Protein AF-A0A3M7LW09-F1 (afdb_monomer)

Structure (mmCIF, N/CA/C/O backbone):
data_AF-A0A3M7LW09-F1
#
_entry.id   AF-A0A3M7LW09-F1
#
loop_
_atom_site.group_PDB
_atom_site.id
_atom_site.type_symbol
_atom_site.label_atom_id
_atom_site.label_alt_id
_atom_site.label_comp_id
_atom_site.label_asym_id
_atom_site.label_entity_id
_atom_site.label_seq_id
_atom_site.pdbx_PDB_ins_code
_atom_site.Cartn_x
_atom_site.Cartn_y
_atom_site.Cartn_z
_atom_site.occupancy
_atom_site.B_iso_or_equiv
_atom_site.auth_seq_id
_atom_site.auth_comp_id
_atom_site.auth_asym_id
_atom_site.auth_atom_id
_atom_site.pdbx_PDB_model_num
ATOM 1 N N . MET A 1 1 ? 31.344 9.694 -57.650 1.00 56.44 1 MET A N 1
ATOM 2 C CA . MET A 1 1 ? 29.976 9.136 -57.597 1.00 56.44 1 MET A CA 1
ATOM 3 C C . MET A 1 1 ? 29.851 7.956 -56.625 1.00 56.44 1 MET A C 1
ATOM 5 O O . MET A 1 1 ? 28.895 7.946 -55.877 1.00 56.44 1 MET A O 1
ATOM 9 N N . ALA A 1 2 ? 30.806 7.018 -56.535 1.00 61.97 2 ALA A N 1
ATOM 10 C CA . ALA A 1 2 ? 30.672 5.835 -55.656 1.00 61.97 2 ALA A CA 1
ATOM 11 C C . ALA A 1 2 ? 30.763 6.094 -54.129 1.00 61.97 2 ALA A C 1
ATOM 13 O O . ALA A 1 2 ? 30.259 5.305 -53.337 1.00 61.97 2 ALA A O 1
ATOM 14 N N . VAL A 1 3 ? 31.405 7.185 -53.692 1.00 63.22 3 VAL A N 1
ATOM 15 C CA . VAL A 1 3 ? 31.573 7.498 -52.254 1.00 63.22 3 VAL A CA 1
ATOM 16 C C . VAL A 1 3 ? 30.243 7.907 -51.608 1.00 63.22 3 VAL A C 1
ATOM 18 O O . VAL A 1 3 ? 29.946 7.496 -50.495 1.00 63.22 3 VAL A O 1
ATOM 21 N N . THR A 1 4 ? 29.391 8.625 -52.343 1.00 75.69 4 THR A N 1
ATOM 22 C CA . THR A 1 4 ? 28.104 9.131 -51.839 1.00 75.69 4 THR A CA 1
ATOM 23 C C . THR A 1 4 ? 27.030 8.054 -51.701 1.00 75.69 4 THR A C 1
ATOM 25 O O . THR A 1 4 ? 26.067 8.244 -50.968 1.00 75.69 4 THR A O 1
ATOM 28 N N . GLU A 1 5 ? 27.153 6.940 -52.425 1.00 79.56 5 GLU A N 1
ATOM 29 C CA . GLU A 1 5 ? 26.231 5.802 -52.302 1.00 79.56 5 GLU A CA 1
ATOM 30 C C . GLU A 1 5 ? 26.547 4.987 -51.046 1.00 79.56 5 GLU A C 1
ATOM 32 O O . GLU A 1 5 ? 25.646 4.709 -50.262 1.00 79.56 5 GLU A O 1
ATOM 37 N N . ARG A 1 6 ? 27.835 4.738 -50.776 1.00 82.38 6 ARG A N 1
ATOM 38 C CA . ARG A 1 6 ? 28.281 4.070 -49.544 1.00 82.38 6 ARG A CA 1
ATOM 39 C C . ARG A 1 6 ? 27.906 4.845 -48.284 1.00 82.38 6 ARG A C 1
ATOM 41 O O . ARG A 1 6 ? 27.425 4.254 -47.328 1.00 82.38 6 ARG A O 1
ATOM 48 N N . GLU A 1 7 ? 28.065 6.169 -48.290 1.00 85.00 7 GLU A N 1
ATOM 49 C CA . GLU A 1 7 ? 27.654 7.013 -47.157 1.00 85.00 7 GLU A CA 1
ATOM 50 C C . GLU A 1 7 ? 26.141 6.930 -46.887 1.00 85.00 7 GLU A C 1
ATOM 52 O O . GLU A 1 7 ? 25.717 6.909 -45.732 1.00 85.00 7 GLU A O 1
ATOM 57 N N . ARG A 1 8 ? 25.314 6.827 -47.937 1.00 86.12 8 ARG A N 1
ATOM 58 C CA . ARG A 1 8 ? 23.858 6.655 -47.796 1.00 86.12 8 ARG A CA 1
ATOM 59 C C . ARG A 1 8 ? 23.496 5.281 -47.243 1.00 86.12 8 ARG A C 1
ATOM 61 O O . ARG A 1 8 ? 22.663 5.206 -46.345 1.00 86.12 8 ARG A O 1
ATOM 68 N N . GLU A 1 9 ? 24.136 4.223 -47.732 1.00 88.50 9 GLU A N 1
ATOM 69 C CA . GLU A 1 9 ? 23.939 2.856 -47.232 1.00 88.50 9 GLU A CA 1
ATOM 70 C C . GLU A 1 9 ? 24.348 2.731 -45.755 1.00 88.50 9 GLU A C 1
ATOM 72 O O . GLU A 1 9 ? 23.612 2.159 -44.949 1.00 88.50 9 GLU A O 1
ATOM 77 N N . GLU A 1 10 ? 25.473 3.336 -45.360 1.00 88.62 10 GLU A N 1
ATOM 78 C CA . GLU A 1 10 ? 25.904 3.386 -43.959 1.00 88.62 10 GLU A CA 1
ATOM 79 C C . GLU A 1 10 ? 24.928 4.178 -43.078 1.00 88.62 10 GLU A C 1
ATOM 81 O O . GLU A 1 10 ? 24.625 3.769 -41.954 1.00 88.62 10 GLU A O 1
ATOM 86 N N . GLU A 1 11 ? 24.406 5.306 -43.563 1.00 89.12 11 GLU A N 1
ATOM 87 C CA . GLU A 1 11 ? 23.381 6.058 -42.841 1.00 89.12 11 GLU A CA 1
ATOM 88 C C . GLU A 1 11 ? 22.077 5.272 -42.673 1.00 89.12 11 GLU A C 1
ATOM 90 O O . GLU A 1 11 ? 21.434 5.359 -41.622 1.00 89.12 11 GLU A O 1
ATOM 95 N N . GLU A 1 12 ? 21.654 4.530 -43.695 1.00 90.94 12 GLU A N 1
ATOM 96 C CA . GLU A 1 12 ? 20.461 3.687 -43.639 1.00 90.94 12 GLU A CA 1
ATOM 97 C C . GLU A 1 12 ? 20.638 2.520 -42.666 1.00 90.94 12 GLU A C 1
ATOM 99 O O . GLU A 1 12 ? 19.741 2.278 -41.852 1.00 90.94 12 GLU A O 1
ATOM 104 N N . ALA A 1 13 ? 21.812 1.882 -42.659 1.00 91.69 13 ALA A N 1
ATOM 105 C CA . ALA A 1 13 ? 22.163 0.850 -41.687 1.00 91.69 13 ALA A CA 1
ATOM 106 C C . ALA A 1 13 ? 22.118 1.393 -40.249 1.00 91.69 13 ALA A C 1
ATOM 108 O O . ALA A 1 13 ? 21.425 0.836 -39.396 1.00 91.69 13 ALA A O 1
ATOM 109 N N . ARG A 1 14 ? 22.733 2.556 -39.988 1.00 93.88 14 ARG A N 1
ATOM 110 C CA . ARG A 1 14 ? 22.679 3.208 -38.664 1.00 93.88 14 ARG A CA 1
ATOM 111 C C . ARG A 1 14 ? 21.248 3.554 -38.249 1.00 93.88 14 ARG A C 1
ATOM 113 O O . ARG A 1 14 ? 20.872 3.392 -37.089 1.00 93.88 14 ARG A O 1
ATOM 120 N N . LYS A 1 15 ? 20.415 4.025 -39.184 1.00 94.00 15 LYS A N 1
ATOM 121 C CA . LYS A 1 15 ? 18.994 4.315 -38.919 1.00 94.00 15 LYS A CA 1
ATOM 122 C C . LYS A 1 15 ? 18.209 3.039 -38.603 1.00 94.00 15 LYS A C 1
ATOM 124 O O . LYS A 1 15 ? 17.301 3.097 -37.772 1.00 94.00 15 LYS A O 1
ATOM 129 N N . ALA A 1 16 ? 18.525 1.914 -39.243 1.00 94.25 16 ALA A N 1
ATOM 130 C CA . ALA A 1 16 ? 17.921 0.619 -38.938 1.00 94.25 16 ALA A CA 1
ATOM 131 C C . ALA A 1 16 ? 18.319 0.134 -37.534 1.00 94.25 16 ALA A C 1
ATOM 133 O O . ALA A 1 16 ? 17.435 -0.147 -36.725 1.00 94.25 16 ALA A O 1
ATOM 134 N N . GLU A 1 17 ? 19.608 0.174 -37.192 1.00 95.19 17 GLU A N 1
ATOM 135 C CA . GLU A 1 17 ? 20.114 -0.198 -35.861 1.00 95.19 17 GLU A CA 1
ATOM 136 C C . GLU A 1 17 ? 19.465 0.633 -34.743 1.00 95.19 17 GLU A C 1
ATOM 138 O O . GLU A 1 17 ? 18.998 0.101 -33.735 1.00 95.19 17 GLU A O 1
ATOM 143 N N . VAL A 1 18 ? 19.349 1.951 -34.930 1.00 96.06 18 VAL A N 1
ATOM 144 C CA . VAL A 1 18 ? 18.693 2.828 -33.945 1.00 96.06 18 VAL A CA 1
ATOM 145 C C . VAL A 1 18 ? 17.215 2.468 -33.765 1.00 96.06 18 VAL A C 1
ATOM 147 O O . VAL A 1 18 ? 16.706 2.508 -32.640 1.00 96.06 18 VAL A O 1
ATOM 150 N N . LYS A 1 19 ? 16.509 2.092 -34.839 1.00 96.00 19 LYS A N 1
ATOM 151 C CA . LYS A 1 19 ? 15.106 1.649 -34.755 1.00 96.00 19 LYS A CA 1
ATOM 152 C C . LYS A 1 19 ? 14.979 0.335 -33.988 1.00 96.00 19 LYS A C 1
ATOM 154 O O . LYS A 1 19 ? 14.072 0.214 -33.163 1.00 96.00 19 LYS A O 1
ATOM 159 N N . GLU A 1 20 ? 15.885 -0.611 -34.208 1.00 95.00 20 GLU A N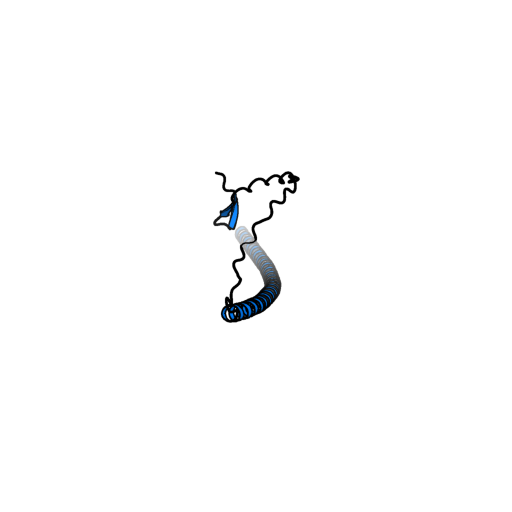 1
ATOM 160 C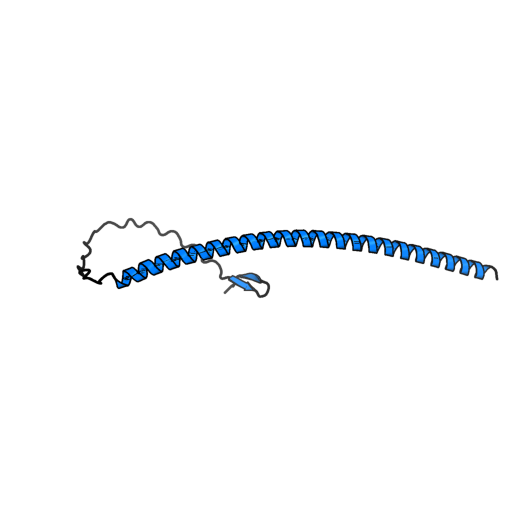 CA . GLU A 1 20 ? 15.914 -1.878 -33.472 1.00 95.00 20 GLU A CA 1
ATOM 161 C C . GLU A 1 20 ? 16.180 -1.655 -31.980 1.00 95.00 20 GLU A C 1
ATOM 163 O O . GLU A 1 20 ? 15.438 -2.156 -31.130 1.00 95.00 20 GLU A O 1
ATOM 168 N N . LEU A 1 21 ? 17.157 -0.808 -31.646 1.00 96.25 21 LEU A N 1
ATOM 169 C CA . LEU A 1 21 ? 17.439 -0.429 -30.261 1.00 96.25 21 LEU A CA 1
ATOM 170 C C . LEU A 1 21 ? 16.252 0.289 -29.606 1.00 96.25 21 LEU A C 1
ATOM 172 O O . LEU A 1 21 ? 15.949 0.060 -28.432 1.00 96.25 21 LEU A O 1
ATOM 176 N N . ALA A 1 22 ? 15.544 1.147 -30.342 1.00 96.44 22 ALA A N 1
ATOM 177 C CA . ALA A 1 22 ? 14.343 1.811 -29.841 1.00 96.44 22 ALA A CA 1
ATOM 178 C C . ALA A 1 22 ? 13.209 0.809 -29.565 1.00 96.44 22 ALA A C 1
ATOM 180 O O . ALA A 1 22 ? 12.553 0.896 -28.521 1.00 96.44 22 ALA A O 1
ATOM 181 N N . ALA A 1 23 ? 13.003 -0.165 -30.456 1.00 97.06 23 ALA A N 1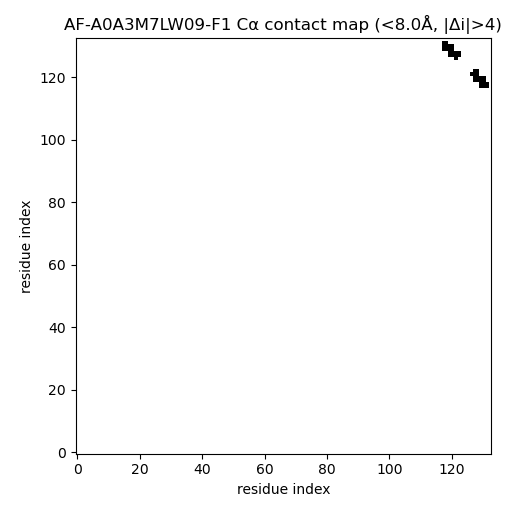
ATOM 182 C CA . ALA A 1 23 ? 12.016 -1.225 -30.278 1.00 97.06 23 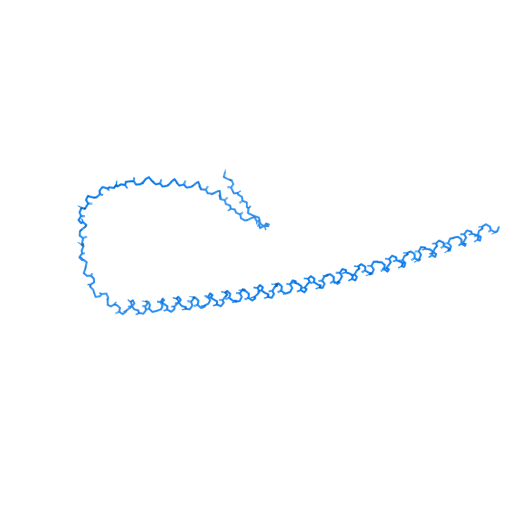ALA A CA 1
ATOM 183 C C . ALA A 1 23 ? 12.347 -2.111 -29.065 1.00 97.06 23 ALA A C 1
ATOM 185 O O . ALA A 1 23 ? 11.480 -2.342 -28.218 1.00 97.06 23 ALA A O 1
ATOM 186 N N . ALA A 1 24 ? 13.609 -2.524 -28.914 1.00 96.44 24 ALA A N 1
ATOM 187 C CA . ALA A 1 24 ? 14.071 -3.299 -27.764 1.00 96.44 24 ALA A CA 1
ATOM 188 C C . ALA A 1 24 ? 13.876 -2.536 -26.440 1.00 96.44 24 ALA A C 1
ATOM 190 O O . ALA A 1 24 ? 13.344 -3.080 -25.468 1.00 96.44 24 ALA A O 1
ATOM 191 N N . ASN A 1 25 ? 14.218 -1.244 -26.415 1.00 97.06 25 ASN A N 1
ATOM 192 C CA . ASN A 1 25 ? 14.013 -0.388 -25.247 1.00 97.06 25 ASN A CA 1
ATOM 193 C C . ASN A 1 25 ? 12.535 -0.214 -24.890 1.00 97.06 25 ASN A C 1
ATOM 195 O O . ASN A 1 25 ? 12.191 -0.153 -23.707 1.00 97.06 25 ASN A O 1
ATOM 199 N N . LYS A 1 26 ? 11.654 -0.123 -25.891 1.00 97.00 26 LYS A N 1
ATOM 200 C CA . LYS A 1 26 ? 10.209 -0.059 -25.668 1.00 97.00 26 LYS A CA 1
ATOM 201 C C . LYS A 1 26 ? 9.715 -1.334 -24.985 1.00 97.00 26 LYS A C 1
ATOM 203 O O . LYS A 1 26 ? 9.116 -1.243 -23.919 1.00 97.00 26 LYS A O 1
ATOM 208 N N . LEU A 1 27 ? 10.066 -2.501 -25.527 1.00 97.38 27 LEU A N 1
ATOM 209 C CA . LEU A 1 27 ? 9.699 -3.795 -24.943 1.00 97.38 27 LEU A CA 1
ATOM 210 C C . LEU A 1 27 ? 10.214 -3.950 -23.506 1.00 97.38 27 LEU A C 1
ATOM 212 O O . LEU A 1 27 ? 9.500 -4.446 -22.637 1.00 97.38 27 LEU A O 1
ATOM 216 N N . TYR A 1 28 ? 11.438 -3.498 -23.233 1.00 96.50 28 TYR A N 1
ATOM 217 C CA . TYR A 1 28 ? 12.001 -3.532 -21.885 1.00 96.50 28 TYR A CA 1
ATOM 218 C C . TYR A 1 28 ? 11.225 -2.642 -20.901 1.00 96.50 28 TYR A C 1
ATOM 220 O O . TYR A 1 28 ? 10.889 -3.069 -19.795 1.00 96.50 28 TYR A O 1
ATOM 228 N N . LYS A 1 29 ? 10.887 -1.413 -21.309 1.00 97.12 29 LYS A N 1
ATOM 229 C CA . LYS A 1 29 ? 10.078 -0.496 -20.491 1.00 97.12 29 LYS A CA 1
ATOM 230 C C . LYS A 1 29 ? 8.676 -1.044 -20.235 1.00 97.12 29 LYS A C 1
ATOM 232 O O . LYS A 1 29 ? 8.184 -0.905 -19.115 1.00 97.12 29 LYS A O 1
ATOM 237 N N . ASP A 1 30 ? 8.068 -1.674 -21.235 1.00 96.62 30 ASP A N 1
ATOM 238 C CA . ASP A 1 30 ? 6.739 -2.273 -21.119 1.00 96.62 30 ASP A CA 1
ATOM 239 C C . ASP A 1 30 ? 6.745 -3.426 -20.102 1.00 96.62 30 ASP A C 1
ATOM 241 O O . ASP A 1 30 ? 5.915 -3.429 -19.191 1.00 96.62 30 ASP A O 1
ATOM 245 N N . LYS A 1 31 ? 7.757 -4.308 -20.135 1.00 96.75 31 LYS A N 1
ATOM 246 C CA . LYS A 1 31 ? 7.943 -5.364 -19.118 1.00 96.75 31 LYS A CA 1
ATOM 247 C C . LYS A 1 31 ? 8.062 -4.796 -17.700 1.00 96.75 31 LYS A C 1
ATOM 249 O O . LYS A 1 31 ? 7.360 -5.235 -16.792 1.00 96.75 31 LYS A O 1
ATOM 254 N N . ILE A 1 32 ? 8.878 -3.756 -17.509 1.00 97.00 32 ILE A N 1
ATOM 255 C CA . ILE A 1 32 ? 9.005 -3.088 -16.201 1.00 97.00 32 ILE A CA 1
ATOM 256 C C . ILE A 1 32 ? 7.667 -2.484 -15.753 1.00 97.00 32 ILE A C 1
ATOM 258 O O . ILE A 1 32 ? 7.332 -2.490 -14.563 1.00 97.00 32 ILE A O 1
ATOM 262 N N . ALA A 1 33 ? 6.906 -1.901 -16.679 1.00 96.56 33 ALA A N 1
ATOM 263 C CA . ALA A 1 33 ? 5.614 -1.311 -16.361 1.00 96.56 33 ALA A CA 1
ATOM 264 C C . ALA A 1 33 ? 4.600 -2.377 -15.921 1.00 96.56 33 ALA A C 1
ATOM 266 O O . ALA A 1 33 ? 3.858 -2.146 -14.962 1.00 96.56 33 ALA A O 1
ATOM 267 N N . GLU A 1 34 ? 4.585 -3.537 -16.575 1.00 96.25 34 GLU A N 1
ATOM 268 C CA . GLU A 1 34 ? 3.751 -4.682 -16.202 1.00 96.25 34 GLU A CA 1
ATOM 269 C C . GLU A 1 34 ? 4.111 -5.230 -14.819 1.00 96.25 34 GLU A C 1
ATOM 271 O O . GLU A 1 34 ? 3.225 -5.378 -13.974 1.00 96.25 34 GLU A O 1
ATOM 276 N N . GLU A 1 35 ? 5.398 -5.420 -14.528 1.00 95.06 35 GLU A N 1
ATOM 277 C CA . GLU A 1 35 ? 5.861 -5.863 -13.208 1.00 95.06 35 GLU A CA 1
ATOM 278 C C . GLU A 1 35 ? 5.438 -4.894 -12.099 1.00 95.06 35 GLU A C 1
ATOM 280 O O . GLU A 1 35 ? 4.888 -5.301 -11.072 1.00 95.06 35 GLU A O 1
ATOM 285 N N . LYS 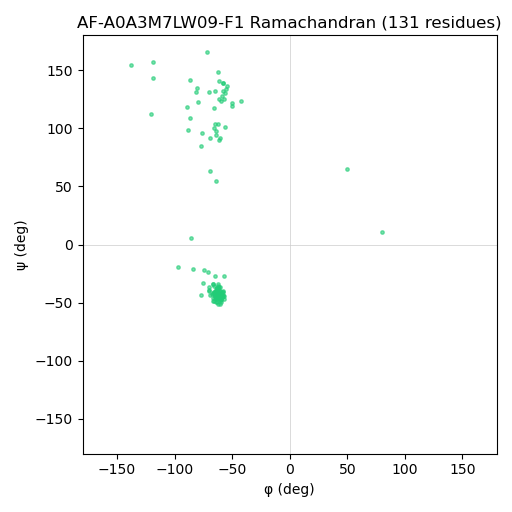A 1 36 ? 5.603 -3.584 -12.323 1.00 96.44 36 LYS A N 1
ATOM 286 C CA . LYS A 1 36 ? 5.158 -2.553 -11.373 1.00 96.44 36 LYS A CA 1
ATOM 287 C C . LYS A 1 36 ? 3.645 -2.563 -11.178 1.00 96.44 36 LYS A C 1
ATOM 289 O O . LYS A 1 36 ? 3.170 -2.325 -10.067 1.00 96.44 36 LYS A O 1
ATOM 294 N N . ARG A 1 37 ? 2.863 -2.813 -12.233 1.00 95.75 37 ARG A N 1
ATOM 295 C CA . ARG A 1 37 ? 1.402 -2.954 -12.117 1.00 95.75 37 ARG A CA 1
ATOM 296 C C . ARG A 1 37 ? 1.046 -4.173 -11.272 1.00 95.75 37 ARG A C 1
ATOM 298 O O . ARG A 1 37 ? 0.235 -4.034 -10.360 1.00 95.75 37 ARG A O 1
ATOM 305 N N . ALA A 1 38 ? 1.687 -5.314 -11.510 1.00 94.50 38 ALA A N 1
ATOM 306 C CA . ALA A 1 38 ? 1.471 -6.527 -10.727 1.00 94.50 38 ALA A CA 1
ATOM 307 C C . ALA A 1 38 ? 1.820 -6.325 -9.242 1.00 94.50 38 ALA A C 1
ATOM 309 O O . ALA A 1 38 ? 1.038 -6.698 -8.367 1.00 94.50 38 ALA A O 1
ATOM 310 N N . GLN A 1 39 ? 2.941 -5.660 -8.942 1.00 95.12 39 GLN A N 1
ATOM 311 C CA . GLN A 1 39 ? 3.320 -5.308 -7.569 1.00 95.12 39 GLN A CA 1
ATOM 312 C C . GLN A 1 39 ? 2.273 -4.413 -6.896 1.00 95.12 39 GLN A C 1
ATOM 314 O O . GLN A 1 39 ? 1.817 -4.721 -5.798 1.00 95.12 39 GLN A O 1
ATOM 319 N N . ARG A 1 40 ? 1.808 -3.359 -7.579 1.00 94.94 40 ARG A N 1
ATOM 320 C CA . ARG A 1 40 ? 0.765 -2.464 -7.045 1.00 94.94 40 ARG A CA 1
ATOM 321 C C . ARG A 1 40 ? -0.547 -3.186 -6.754 1.00 94.94 40 ARG A C 1
ATOM 323 O O . ARG A 1 40 ? -1.223 -2.833 -5.790 1.00 94.94 40 ARG A O 1
ATOM 330 N N . VAL A 1 41 ? -0.933 -4.160 -7.580 1.00 94.88 41 VAL A N 1
ATOM 331 C CA . VAL A 1 41 ? -2.137 -4.970 -7.337 1.00 94.88 41 VAL A CA 1
ATOM 332 C C . VAL A 1 41 ? -1.970 -5.783 -6.055 1.00 94.88 41 VAL A C 1
ATOM 334 O O . VAL A 1 41 ? -2.810 -5.668 -5.166 1.00 94.88 41 VAL A O 1
ATOM 337 N N . ARG A 1 42 ? -0.842 -6.486 -5.901 1.00 93.56 42 ARG A N 1
ATOM 338 C CA . ARG A 1 42 ? -0.535 -7.264 -4.688 1.00 93.56 42 ARG A CA 1
ATOM 339 C C . ARG A 1 42 ? -0.507 -6.393 -3.431 1.00 93.56 42 ARG A C 1
ATOM 341 O O . ARG A 1 42 ? -1.108 -6.738 -2.419 1.00 93.56 42 ARG A O 1
ATOM 348 N N . GLU A 1 43 ? 0.132 -5.226 -3.496 1.00 94.25 43 GLU A N 1
ATOM 349 C CA . GLU A 1 43 ? 0.157 -4.270 -2.382 1.00 94.25 43 GLU A CA 1
ATOM 350 C C . GLU A 1 43 ? -1.242 -3.749 -2.034 1.00 94.25 43 GLU A C 1
ATOM 352 O O . GLU A 1 43 ? -1.585 -3.592 -0.859 1.00 94.25 43 GLU A O 1
ATOM 357 N N . LYS A 1 44 ? -2.076 -3.477 -3.045 1.00 95.31 44 LYS A N 1
ATOM 358 C CA . LYS A 1 44 ? -3.453 -3.020 -2.841 1.00 95.31 44 LYS A CA 1
ATOM 359 C C . LYS A 1 44 ? -4.300 -4.099 -2.173 1.00 95.31 44 LYS A C 1
ATOM 361 O O . LYS A 1 44 ? -5.071 -3.763 -1.276 1.00 95.31 44 LYS A O 1
ATOM 366 N N . GLU A 1 45 ? -4.152 -5.354 -2.584 1.00 93.44 45 GLU A N 1
ATOM 367 C CA . GLU A 1 45 ? -4.835 -6.503 -1.982 1.00 93.44 45 GLU A CA 1
ATOM 368 C C . GLU A 1 45 ? -4.416 -6.697 -0.524 1.00 93.44 45 GLU A C 1
ATOM 370 O O . GLU A 1 45 ? -5.277 -6.707 0.357 1.00 93.44 45 GLU A O 1
ATOM 375 N N . ALA A 1 46 ? -3.110 -6.714 -0.241 1.00 93.44 46 ALA A N 1
ATOM 376 C CA . ALA A 1 46 ? -2.594 -6.810 1.125 1.00 93.44 46 ALA A CA 1
ATOM 377 C C . ALA A 1 46 ? -3.102 -5.657 2.008 1.00 93.44 46 ALA A C 1
ATOM 379 O O . ALA A 1 46 ? -3.569 -5.854 3.131 1.00 93.44 46 ALA A O 1
ATOM 380 N N . ARG A 1 47 ? -3.099 -4.426 1.479 1.00 94.69 47 ARG A N 1
ATOM 381 C CA . ARG A 1 47 ? -3.624 -3.259 2.199 1.00 94.69 47 ARG A CA 1
ATOM 382 C C . ARG A 1 47 ? -5.135 -3.335 2.414 1.00 94.69 47 ARG A C 1
ATOM 384 O O . ARG A 1 47 ? -5.627 -2.823 3.420 1.00 94.69 47 ARG A O 1
ATOM 391 N N . ALA A 1 48 ? -5.884 -3.908 1.476 1.00 94.81 48 ALA A N 1
ATOM 392 C CA . ALA A 1 48 ? -7.323 -4.097 1.616 1.00 94.81 48 ALA A CA 1
ATOM 393 C C . ALA A 1 48 ? -7.641 -5.119 2.714 1.00 94.81 48 ALA A C 1
ATOM 395 O O . ALA A 1 48 ? -8.511 -4.847 3.541 1.00 94.81 48 ALA A O 1
ATOM 396 N N . GLN A 1 49 ? -6.895 -6.225 2.769 1.00 92.25 49 GLN A N 1
ATOM 397 C CA . GLN A 1 49 ? -7.008 -7.234 3.825 1.00 92.25 49 GLN A CA 1
ATOM 398 C C . GLN A 1 49 ? -6.713 -6.630 5.204 1.00 92.25 49 GLN A C 1
ATOM 400 O O . GLN A 1 49 ? -7.576 -6.666 6.079 1.00 92.25 49 GLN A O 1
ATOM 405 N N . ALA A 1 50 ? -5.582 -5.934 5.359 1.00 93.00 50 ALA A N 1
ATOM 406 C CA . ALA A 1 50 ? -5.231 -5.278 6.622 1.00 93.00 50 ALA A CA 1
ATOM 407 C C . ALA A 1 50 ? -6.299 -4.264 7.083 1.00 93.00 50 ALA A C 1
ATOM 409 O O . ALA A 1 50 ? -6.662 -4.203 8.257 1.00 93.00 50 ALA A O 1
ATOM 410 N N . LYS A 1 51 ? -6.869 -3.485 6.151 1.00 94.62 51 LYS A N 1
ATOM 411 C CA . LYS A 1 51 ? -7.972 -2.559 6.463 1.00 94.62 51 LYS A CA 1
ATOM 412 C C . LYS A 1 51 ? -9.259 -3.278 6.864 1.00 94.62 51 LYS A C 1
ATOM 414 O O . LYS A 1 51 ? -10.031 -2.727 7.651 1.00 94.62 51 LYS A O 1
ATOM 419 N N . ALA A 1 52 ? -9.542 -4.446 6.292 1.00 93.94 52 ALA A N 1
ATOM 420 C CA . ALA A 1 52 ? -10.716 -5.231 6.652 1.00 93.94 52 ALA A CA 1
ATOM 421 C C . ALA A 1 52 ? -10.597 -5.747 8.092 1.00 93.94 52 ALA A C 1
ATOM 423 O O . ALA A 1 52 ? -11.525 -5.554 8.879 1.00 93.94 52 ALA A O 1
ATOM 424 N N . GLU A 1 53 ? -9.436 -6.289 8.460 1.00 92.56 53 GLU A N 1
ATOM 425 C CA . GLU A 1 53 ? -9.128 -6.730 9.826 1.00 92.56 53 GLU A CA 1
ATOM 426 C C . GLU A 1 53 ? -9.205 -5.571 10.829 1.00 92.56 53 GLU A C 1
ATOM 428 O O . GLU A 1 53 ? -9.880 -5.668 11.857 1.00 92.56 53 GLU A O 1
ATOM 433 N N . GLU A 1 54 ? -8.606 -4.422 10.500 1.00 94.44 54 GLU A N 1
ATOM 434 C CA . GLU A 1 54 ? -8.670 -3.224 11.343 1.00 94.44 54 GLU A CA 1
ATOM 435 C C . GLU A 1 54 ? -10.125 -2.780 11.575 1.00 94.44 54 GLU A C 1
ATOM 437 O O . GLU A 1 54 ? -10.534 -2.482 12.703 1.00 94.44 54 GLU A O 1
ATOM 442 N N . ARG A 1 55 ? -10.951 -2.780 10.521 1.00 95.00 55 ARG A N 1
ATOM 443 C CA . ARG A 1 55 ? -12.375 -2.438 10.633 1.00 95.00 55 ARG A CA 1
ATOM 444 C C . ARG A 1 55 ? -13.141 -3.433 11.496 1.00 95.00 55 ARG A C 1
ATOM 446 O O . ARG A 1 55 ? -13.985 -2.999 12.284 1.00 95.00 55 ARG A O 1
ATOM 453 N N . GLN A 1 56 ? -12.855 -4.728 11.386 1.00 94.44 56 GLN A N 1
ATOM 454 C CA . GLN A 1 56 ? -13.459 -5.744 12.250 1.00 94.44 56 GLN A CA 1
ATOM 455 C C . GLN A 1 56 ? -13.099 -5.500 13.722 1.00 94.44 56 GLN A C 1
ATOM 457 O O . GLN A 1 56 ? -13.996 -5.443 14.566 1.00 94.44 56 GLN A O 1
ATOM 462 N N . ALA A 1 57 ? -11.826 -5.234 14.026 1.00 94.69 57 ALA A N 1
ATOM 463 C CA . ALA A 1 57 ? -11.375 -4.923 15.383 1.00 94.69 57 ALA A CA 1
ATOM 464 C C . ALA A 1 57 ? -12.032 -3.646 15.945 1.00 94.69 57 ALA A C 1
ATOM 466 O O . ALA A 1 57 ? -12.486 -3.614 17.095 1.00 94.69 57 ALA A O 1
ATOM 467 N N . ILE A 1 58 ? -12.149 -2.591 15.130 1.00 95.56 58 ILE A N 1
ATOM 468 C CA . ILE A 1 58 ? -12.840 -1.352 15.516 1.00 95.56 58 ILE A CA 1
ATOM 469 C C . ILE A 1 58 ? -14.317 -1.623 15.818 1.00 95.56 58 ILE A C 1
ATOM 471 O O . ILE A 1 58 ? -14.837 -1.121 16.819 1.00 95.56 58 ILE A O 1
ATOM 475 N N . ASN A 1 59 ? -14.997 -2.404 14.980 1.00 95.38 59 ASN A N 1
ATOM 476 C CA . ASN A 1 59 ? -16.409 -2.729 15.167 1.00 95.38 59 ASN A CA 1
ATOM 477 C C . ASN A 1 59 ? -16.634 -3.561 16.434 1.00 95.38 59 ASN A C 1
ATOM 479 O O . ASN A 1 59 ? -17.508 -3.214 17.229 1.00 95.38 59 ASN A O 1
ATOM 483 N N . ALA A 1 60 ? -15.793 -4.566 16.690 1.00 95.25 60 ALA A N 1
ATOM 484 C CA . ALA A 1 60 ? -15.828 -5.337 17.932 1.00 95.25 60 ALA A CA 1
ATOM 485 C C . ALA A 1 60 ? -15.650 -4.429 19.163 1.00 95.25 60 ALA A C 1
ATOM 487 O O . ALA A 1 60 ? -16.425 -4.490 20.121 1.00 95.25 60 ALA A O 1
ATOM 488 N N . ARG A 1 61 ? -14.695 -3.490 19.111 1.00 96.19 61 ARG A N 1
ATOM 489 C CA . ARG A 1 61 ? -14.474 -2.519 20.193 1.00 96.19 61 ARG A CA 1
ATOM 490 C C . ARG A 1 61 ? -15.662 -1.575 20.391 1.00 96.19 61 ARG A C 1
ATOM 492 O O . ARG A 1 61 ? -15.981 -1.225 21.529 1.00 96.19 61 ARG A O 1
ATOM 499 N N . LYS A 1 62 ? -16.311 -1.137 19.309 1.00 96.69 62 LYS A N 1
ATOM 500 C CA . LYS A 1 62 ? -17.525 -0.307 19.376 1.00 96.69 62 LYS A CA 1
ATOM 501 C C . LYS A 1 62 ? -18.684 -1.071 20.013 1.00 96.69 62 LYS A C 1
ATOM 503 O O . LYS A 1 62 ? -19.330 -0.512 20.896 1.00 96.69 62 LYS A O 1
ATOM 508 N N . ALA A 1 63 ? -18.894 -2.331 19.635 1.00 95.56 63 ALA A N 1
ATOM 509 C CA . ALA A 1 63 ? -19.927 -3.184 20.219 1.00 95.56 63 ALA A CA 1
ATOM 510 C C . ALA A 1 63 ? -19.706 -3.384 21.728 1.00 95.56 63 ALA A C 1
ATOM 512 O O . ALA A 1 63 ? -20.609 -3.128 22.524 1.00 95.56 63 ALA A O 1
ATOM 513 N N . ALA A 1 64 ? -18.475 -3.707 22.141 1.00 95.75 64 ALA A N 1
ATOM 514 C CA . ALA A 1 64 ? -18.125 -3.837 23.556 1.00 95.75 64 ALA A CA 1
ATOM 515 C C . ALA A 1 64 ? -18.365 -2.533 24.341 1.00 95.75 64 ALA A C 1
ATOM 517 O O . ALA A 1 64 ? -18.912 -2.548 25.445 1.00 95.75 64 ALA A O 1
ATOM 518 N N . ARG A 1 65 ? -18.006 -1.376 23.763 1.00 96.19 65 ARG A N 1
ATOM 519 C CA . ARG A 1 65 ? -18.273 -0.062 24.374 1.00 96.19 65 ARG A CA 1
ATOM 520 C C . ARG A 1 65 ? -19.766 0.235 24.494 1.00 96.19 65 ARG A C 1
ATOM 522 O O . ARG A 1 65 ? -20.171 0.804 25.505 1.00 96.19 65 ARG A O 1
ATOM 529 N N . ALA A 1 66 ? -20.565 -0.125 23.492 1.00 95.69 66 ALA A N 1
ATOM 530 C CA . ALA A 1 66 ? -22.010 0.070 23.520 1.00 95.69 66 ALA A CA 1
ATOM 531 C C . ALA A 1 66 ? -22.662 -0.770 24.629 1.00 95.69 66 ALA A C 1
ATOM 533 O O . ALA A 1 66 ? -23.410 -0.221 25.436 1.00 95.69 66 ALA A O 1
ATOM 534 N N . ALA A 1 67 ? -22.293 -2.049 24.744 1.00 95.00 67 ALA A N 1
ATOM 535 C CA . ALA A 1 67 ? -22.767 -2.927 25.814 1.00 95.00 67 ALA A CA 1
ATOM 536 C C . ALA A 1 67 ? -22.368 -2.401 27.205 1.00 95.00 67 ALA A C 1
ATOM 538 O O . ALA A 1 67 ? -23.204 -2.277 28.100 1.00 95.00 67 ALA A O 1
ATOM 539 N N . ALA A 1 68 ? -21.107 -1.988 27.377 1.00 95.81 68 ALA A N 1
ATOM 540 C CA . ALA A 1 68 ? -20.639 -1.402 28.633 1.00 95.81 68 ALA A CA 1
ATOM 541 C C . ALA A 1 68 ? -21.373 -0.095 28.984 1.00 95.81 68 ALA A C 1
ATOM 543 O O . ALA A 1 68 ? -21.626 0.179 30.158 1.00 95.81 68 ALA A O 1
ATOM 544 N N . LYS A 1 69 ? -21.725 0.718 27.979 1.00 96.75 69 LYS A N 1
ATOM 545 C CA . LYS A 1 69 ? -22.529 1.927 28.176 1.00 96.75 69 LYS A CA 1
ATOM 546 C C . LYS A 1 69 ? -23.941 1.571 28.647 1.00 96.75 69 LYS A C 1
ATOM 548 O O . LYS A 1 69 ? -24.365 2.105 29.662 1.00 96.75 69 LYS A O 1
ATOM 553 N N . GLN A 1 70 ? -24.617 0.629 27.992 1.00 94.94 70 GLN A N 1
ATOM 554 C CA . GLN A 1 70 ? -25.953 0.175 28.400 1.00 94.94 70 GLN A CA 1
ATOM 555 C C . GLN A 1 70 ? -25.970 -0.390 29.831 1.00 94.94 70 GLN A C 1
ATOM 557 O O . GLN A 1 70 ? -26.859 -0.067 30.620 1.00 94.94 70 GLN A O 1
ATOM 562 N N . ALA A 1 71 ? -24.954 -1.167 30.216 1.00 94.50 71 ALA A N 1
ATOM 563 C CA . ALA A 1 71 ? -24.809 -1.665 31.587 1.00 94.50 71 ALA A CA 1
ATOM 564 C C . ALA A 1 71 ? -24.612 -0.527 32.614 1.00 94.50 71 ALA A C 1
ATOM 566 O O . ALA A 1 71 ? -25.177 -0.536 33.709 1.00 94.50 71 ALA A O 1
ATOM 567 N N . ARG A 1 72 ? -23.841 0.510 32.267 1.00 94.25 72 ARG A N 1
ATOM 568 C CA . ARG A 1 72 ? -23.673 1.691 33.133 1.00 94.25 72 ARG A CA 1
ATOM 569 C C . ARG A 1 72 ? -24.938 2.538 33.219 1.00 94.25 72 ARG A C 1
ATOM 571 O O . ARG A 1 72 ? -25.259 3.044 34.288 1.00 94.25 72 ARG A O 1
ATOM 578 N N . ASP A 1 73 ? -25.643 2.703 32.110 1.00 94.69 73 ASP A N 1
ATOM 579 C CA . ASP A 1 73 ? -26.852 3.520 32.061 1.00 94.69 73 ASP A CA 1
ATOM 580 C C . ASP A 1 73 ? -27.996 2.838 32.830 1.00 94.69 73 ASP A C 1
ATOM 582 O O . ASP A 1 73 ? -28.683 3.498 33.605 1.00 94.69 73 ASP A O 1
ATOM 586 N N . SER A 1 74 ? -28.129 1.510 32.734 1.00 91.75 74 SER A N 1
ATOM 587 C CA . SER A 1 74 ? -29.094 0.738 33.535 1.00 91.75 74 SER A CA 1
ATOM 588 C C . SER A 1 74 ? -28.789 0.773 35.035 1.00 91.75 74 SER A C 1
ATOM 590 O O . SER A 1 74 ? -29.692 1.029 35.831 1.00 91.75 74 SER A O 1
ATOM 592 N N . THR A 1 75 ? -27.528 0.605 35.449 1.00 91.56 75 THR A N 1
ATOM 593 C CA . THR A 1 75 ? -27.159 0.724 36.875 1.00 91.56 75 THR A CA 1
ATOM 594 C C . THR A 1 75 ? -27.415 2.131 37.419 1.00 91.56 75 THR A C 1
ATOM 596 O O . THR A 1 75 ? -27.960 2.272 38.515 1.00 91.56 75 THR A O 1
ATOM 599 N N . LYS A 1 76 ? -27.109 3.182 36.646 1.00 91.06 76 LYS A N 1
ATOM 600 C CA . LYS A 1 76 ? -27.462 4.566 37.003 1.00 91.06 76 LYS A CA 1
ATOM 601 C C . LYS A 1 76 ? -28.970 4.779 37.101 1.00 91.06 76 LYS A C 1
ATOM 603 O O . LYS A 1 76 ? -29.411 5.411 38.057 1.00 91.06 76 LYS A O 1
ATOM 608 N N . ALA A 1 77 ? -29.751 4.258 36.156 1.00 89.31 77 ALA A N 1
ATOM 609 C CA . ALA A 1 77 ? -31.208 4.374 36.174 1.00 89.31 77 ALA A CA 1
ATOM 610 C C . ALA A 1 77 ? -31.808 3.699 37.419 1.00 89.31 77 ALA A C 1
ATOM 612 O O . ALA A 1 77 ? -32.640 4.297 38.102 1.00 89.31 77 ALA A O 1
ATOM 613 N N . LEU A 1 78 ? -31.323 2.504 37.780 1.00 86.62 78 LEU A N 1
ATOM 614 C CA . LEU A 1 78 ? -31.718 1.820 39.014 1.00 86.62 78 LEU A CA 1
ATOM 615 C C . LEU A 1 78 ? -31.387 2.666 40.251 1.00 86.62 78 LEU A C 1
ATOM 617 O O . LEU A 1 78 ? -32.272 2.912 41.070 1.00 86.62 78 LEU A O 1
ATOM 621 N N . GLN A 1 79 ? -30.162 3.189 40.360 1.00 81.88 79 GLN A N 1
ATOM 622 C CA . GLN A 1 79 ? -29.768 4.051 41.483 1.00 81.88 79 GLN A CA 1
ATOM 623 C C . GLN A 1 79 ? -30.602 5.338 41.568 1.00 81.88 79 GLN A C 1
ATOM 625 O O . GLN A 1 79 ? -31.025 5.731 42.654 1.00 81.88 79 GLN A O 1
ATOM 630 N N . GLN A 1 80 ? -30.869 5.996 40.437 1.00 81.38 80 GLN A N 1
ATOM 631 C CA . GLN A 1 80 ? -31.709 7.196 40.391 1.00 81.38 80 GLN A CA 1
ATOM 632 C C . GLN A 1 80 ? -33.150 6.894 40.811 1.00 81.38 80 GLN A C 1
ATOM 634 O O . GLN A 1 80 ? -33.719 7.652 41.596 1.00 81.38 80 GLN A O 1
ATOM 639 N N . SER A 1 81 ? -33.711 5.764 40.368 1.00 76.75 81 SER A N 1
ATOM 640 C CA . SER A 1 81 ? -35.059 5.337 40.761 1.00 76.75 81 SER A CA 1
ATOM 641 C C . SER A 1 81 ? -35.180 5.072 42.267 1.00 76.75 81 SER A C 1
ATOM 643 O O . SER A 1 81 ? -36.207 5.375 42.874 1.00 76.75 81 SER A O 1
ATOM 645 N N . GLN A 1 82 ? -34.114 4.566 42.895 1.00 72.56 82 GLN A N 1
ATOM 646 C CA . GLN A 1 82 ? -34.059 4.348 44.340 1.00 72.56 82 GLN A CA 1
ATOM 647 C C . GLN A 1 82 ? -33.874 5.656 45.115 1.00 72.56 82 GLN A C 1
ATOM 649 O O . GLN A 1 82 ? -34.448 5.807 46.189 1.00 72.56 82 GLN A O 1
ATOM 654 N N . ARG A 1 83 ? -33.145 6.633 44.563 1.00 67.00 83 ARG A N 1
ATOM 655 C CA . ARG A 1 83 ? -32.866 7.919 45.224 1.00 67.00 83 ARG A CA 1
ATOM 656 C C . ARG A 1 83 ? -34.119 8.773 45.456 1.00 67.00 83 ARG A C 1
ATOM 658 O O . ARG A 1 83 ? -34.138 9.558 46.395 1.00 67.00 83 ARG A O 1
ATOM 665 N N . GLY A 1 84 ? -35.154 8.611 44.629 1.00 62.53 84 GLY A N 1
ATOM 666 C CA . GLY A 1 84 ? -36.464 9.244 44.836 1.00 62.53 84 GLY A CA 1
ATOM 667 C C . GLY A 1 84 ? -37.396 8.473 45.780 1.00 62.53 84 GLY A C 1
ATOM 668 O O . GLY A 1 84 ? -38.320 9.062 46.332 1.00 62.53 84 GLY A O 1
ATOM 669 N N . LYS A 1 85 ? -37.158 7.167 45.977 1.00 58.78 85 LYS A N 1
ATOM 670 C CA . LYS A 1 85 ? -37.964 6.289 46.847 1.00 58.78 85 LYS A CA 1
ATOM 671 C C . LYS A 1 85 ? -37.381 6.101 48.240 1.00 58.78 85 LYS A C 1
ATOM 673 O O . LYS A 1 85 ? -38.121 5.719 49.143 1.00 58.78 85 LYS A O 1
ATOM 678 N N . SER A 1 86 ? -36.089 6.371 48.445 1.00 54.44 86 SER A N 1
ATOM 679 C CA . SER A 1 86 ? -35.593 6.581 49.795 1.00 54.44 86 SER A CA 1
ATOM 680 C C . SER A 1 86 ? -36.271 7.843 50.295 1.00 54.44 86 SER A C 1
ATOM 682 O O . SER A 1 86 ? -35.895 8.957 49.923 1.00 54.44 86 SER A O 1
ATOM 684 N N . THR A 1 87 ? -37.274 7.675 51.148 1.00 55.91 87 THR A N 1
ATOM 685 C CA . THR A 1 87 ? -37.575 8.696 52.129 1.00 55.91 87 THR A CA 1
ATOM 686 C C . THR A 1 87 ? -36.228 9.160 52.667 1.00 55.91 87 THR A C 1
ATOM 688 O O . THR A 1 87 ? -35.438 8.362 53.176 1.00 55.91 87 THR A O 1
ATOM 691 N N . ALA A 1 88 ? -35.945 10.455 52.573 1.00 56.59 88 ALA A N 1
ATOM 692 C CA . ALA A 1 88 ? -35.036 11.102 53.503 1.00 56.59 88 ALA A CA 1
ATOM 693 C C . ALA A 1 88 ? -35.679 11.027 54.905 1.00 56.59 88 ALA A C 1
ATOM 695 O O . ALA A 1 88 ? -35.950 12.028 55.556 1.00 56.59 88 ALA A O 1
ATOM 696 N N . SER A 1 89 ? -36.029 9.823 55.357 1.00 56.78 89 SER A N 1
ATOM 697 C CA . SER A 1 89 ? -36.553 9.537 56.671 1.00 56.78 89 SER A CA 1
ATOM 698 C C . SER A 1 89 ? -35.351 9.580 57.585 1.00 56.78 89 SER A C 1
ATOM 700 O O . SER A 1 89 ? -34.707 8.571 57.847 1.00 56.78 89 SER A O 1
ATOM 702 N N . LYS A 1 90 ? -35.047 10.807 58.011 1.00 59.72 90 LYS A N 1
ATOM 703 C CA . LYS A 1 90 ? -34.417 11.105 59.290 1.00 59.72 90 LYS A CA 1
ATOM 704 C C . LYS A 1 90 ? -33.174 10.248 59.543 1.00 59.72 90 LYS A C 1
ATOM 706 O O . LYS A 1 90 ? -33.130 9.486 60.503 1.00 59.72 90 LYS A O 1
ATOM 711 N N . ALA A 1 91 ? -32.130 10.422 58.732 1.00 56.28 91 ALA A N 1
ATOM 712 C CA . ALA A 1 91 ? -30.793 10.177 59.256 1.00 56.28 91 ALA A CA 1
ATOM 713 C C . ALA A 1 91 ? -30.588 11.219 60.361 1.00 56.28 91 ALA A C 1
ATOM 715 O O . ALA A 1 91 ? -30.298 12.385 60.092 1.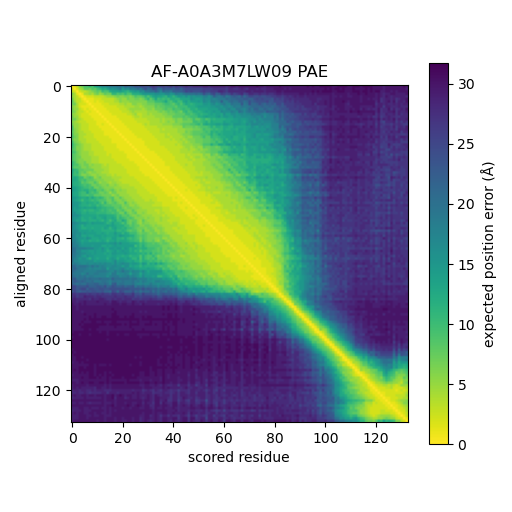00 56.28 91 ALA A O 1
ATOM 716 N N . SER A 1 92 ? -30.889 10.827 61.599 1.00 59.38 92 SER A N 1
ATOM 717 C CA . SER A 1 92 ? -30.693 11.646 62.784 1.00 59.38 92 SER A CA 1
ATOM 718 C C . SER A 1 92 ? -29.271 12.181 62.742 1.00 59.38 92 SER A C 1
ATOM 720 O O . SER A 1 92 ? -28.318 11.400 62.727 1.00 59.38 92 SER A O 1
ATOM 722 N N . ALA A 1 93 ? -29.130 13.504 62.701 1.00 60.06 93 ALA A N 1
ATOM 723 C CA . ALA A 1 93 ? -27.855 14.191 62.796 1.00 60.06 93 ALA A CA 1
ATOM 724 C C . ALA A 1 93 ? -27.292 14.040 64.220 1.00 60.06 93 ALA A C 1
ATOM 726 O O . ALA A 1 93 ? -27.148 15.011 64.959 1.00 60.06 93 ALA A O 1
ATOM 727 N N . VAL A 1 94 ? -26.989 12.812 64.639 1.00 61.94 94 VAL A N 1
ATOM 728 C CA . VAL A 1 94 ? -26.195 12.570 65.835 1.00 61.94 94 VAL A CA 1
ATOM 729 C C . VAL A 1 94 ? -24.764 12.880 65.432 1.00 61.94 94 VAL A C 1
ATOM 731 O O . VAL A 1 94 ? -24.072 12.074 64.812 1.00 61.94 94 VAL A O 1
ATOM 734 N N . LYS A 1 95 ? -24.340 14.107 65.734 1.00 63.81 95 LYS A N 1
ATOM 735 C CA . LYS A 1 95 ? -22.944 14.528 65.641 1.00 63.81 95 LYS A CA 1
ATOM 736 C C . LYS A 1 95 ? -22.131 13.650 66.595 1.00 63.81 95 LYS A C 1
ATOM 738 O O . LYS A 1 95 ? -22.003 13.969 67.775 1.00 63.81 95 LYS A O 1
ATOM 743 N N . LEU A 1 96 ? -21.595 12.538 66.098 1.00 65.81 96 LEU A N 1
ATOM 744 C CA . LEU A 1 96 ? -20.576 11.774 66.807 1.00 65.81 96 LEU A CA 1
ATOM 745 C C . LEU A 1 96 ? -19.357 12.687 66.962 1.00 65.81 96 LEU A C 1
ATOM 747 O O . LEU A 1 96 ? -18.637 12.956 66.000 1.00 65.81 96 LEU A O 1
ATOM 751 N N . LYS A 1 97 ? -19.158 13.224 68.170 1.00 66.38 97 LYS A N 1
ATOM 752 C CA . LYS A 1 97 ? -17.926 13.938 68.513 1.00 66.38 97 LYS A CA 1
ATOM 753 C C . LYS A 1 97 ? -16.762 12.960 68.311 1.00 66.38 97 LYS A C 1
ATOM 755 O O . LYS A 1 97 ? -16.822 11.863 68.868 1.00 66.38 97 LYS A O 1
ATOM 760 N N . PRO A 1 98 ? -15.705 13.309 67.559 1.00 63.56 98 PRO A N 1
ATOM 761 C CA . PRO A 1 98 ? -14.546 12.440 67.481 1.00 63.56 98 PRO A CA 1
ATOM 762 C C . PRO A 1 98 ? -13.893 12.386 68.864 1.00 63.56 98 PRO A C 1
ATOM 764 O O . PRO A 1 98 ? -13.442 13.402 69.398 1.00 63.56 98 PRO A O 1
ATOM 767 N N . ALA A 1 99 ? -13.863 11.193 69.459 1.00 64.19 99 ALA A N 1
ATOM 768 C CA . ALA A 1 99 ? -13.037 10.928 70.624 1.00 64.19 99 ALA A CA 1
ATOM 769 C C . ALA A 1 99 ? -11.585 11.257 70.253 1.00 64.19 99 ALA A C 1
ATOM 771 O O . ALA A 1 99 ? -11.064 10.745 69.259 1.00 64.19 99 ALA A O 1
ATOM 772 N N . ARG A 1 100 ? -10.938 12.126 71.037 1.00 59.84 100 ARG A N 1
ATOM 773 C CA . ARG A 1 100 ? -9.508 12.423 70.917 1.00 59.84 100 ARG A CA 1
ATOM 774 C C . ARG A 1 100 ? -8.720 11.137 71.169 1.00 59.84 100 ARG A C 1
ATOM 776 O O . ARG A 1 100 ? -8.370 10.829 72.301 1.00 59.84 100 ARG A O 1
ATOM 783 N N . ARG A 1 101 ? -8.448 10.371 70.115 1.00 53.00 101 ARG A N 1
ATOM 784 C CA . ARG A 1 101 ? -7.450 9.305 70.142 1.00 53.00 101 ARG A CA 1
ATOM 785 C C . ARG A 1 101 ? -6.114 9.923 69.761 1.00 53.00 101 ARG A C 1
ATOM 787 O O . ARG A 1 101 ? -5.827 10.134 68.588 1.00 53.00 101 ARG A O 1
ATOM 794 N N . ALA A 1 102 ? -5.316 10.228 70.778 1.00 55.75 102 ALA A N 1
ATOM 795 C CA . ALA A 1 102 ? -3.882 10.384 70.619 1.00 55.75 102 ALA A CA 1
ATOM 796 C C . ALA A 1 102 ? -3.315 9.019 70.200 1.00 55.75 102 ALA A C 1
ATOM 798 O O . ALA A 1 102 ? -3.134 8.127 71.021 1.00 55.75 102 ALA A O 1
ATOM 799 N N . VAL A 1 103 ? -3.105 8.831 68.900 1.00 53.59 103 VAL A N 1
ATOM 800 C CA . VAL A 1 103 ? -2.321 7.721 68.356 1.00 53.59 103 VAL A CA 1
ATOM 801 C C . VAL A 1 103 ? -1.187 8.368 67.586 1.00 53.59 103 VAL A C 1
ATOM 803 O O . VAL A 1 103 ? -1.415 9.078 66.608 1.00 53.59 103 VAL A O 1
ATOM 806 N N . GLY A 1 104 ? 0.025 8.185 68.108 1.00 55.88 104 GLY A N 1
ATOM 807 C CA . GLY A 1 104 ? 1.246 8.790 67.599 1.00 55.88 104 GLY A CA 1
ATOM 808 C C . GLY A 1 104 ? 1.391 8.5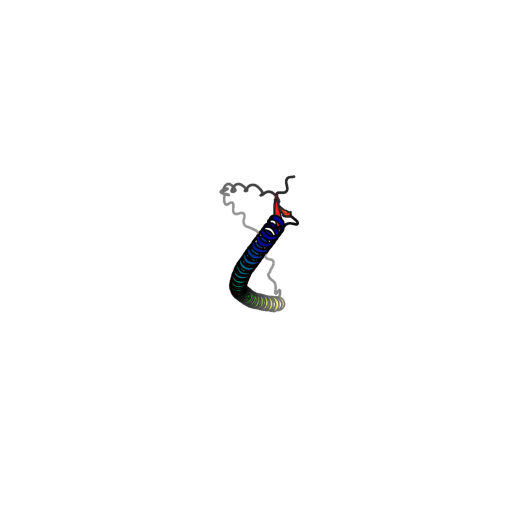86 66.096 1.00 55.88 104 GLY A C 1
ATOM 809 O O . GLY A 1 104 ? 1.416 7.459 65.597 1.00 55.88 104 GLY A O 1
ATOM 810 N N . ALA A 1 105 ? 1.497 9.698 65.376 1.00 51.34 105 ALA A N 1
ATOM 811 C CA . ALA A 1 105 ? 1.816 9.701 63.966 1.00 51.34 105 ALA A CA 1
ATOM 812 C C . ALA A 1 105 ? 3.246 9.172 63.784 1.00 51.34 105 ALA A C 1
ATOM 814 O O . ALA A 1 105 ? 4.220 9.904 63.948 1.00 51.34 105 ALA A O 1
ATOM 815 N N . ARG A 1 106 ? 3.393 7.898 63.404 1.00 59.34 106 ARG A N 1
ATOM 816 C CA . ARG A 1 106 ? 4.611 7.458 62.716 1.00 59.34 106 ARG A CA 1
ATOM 817 C C . ARG A 1 106 ? 4.593 8.109 61.336 1.00 59.34 106 ARG A C 1
ATOM 819 O O . ARG A 1 106 ? 3.995 7.590 60.397 1.00 59.34 106 ARG A O 1
ATOM 826 N N . SER A 1 107 ? 5.204 9.287 61.252 1.00 60.34 107 SER A N 1
ATOM 827 C CA . SER A 1 107 ? 5.516 9.980 60.006 1.00 60.34 107 SER A CA 1
ATOM 828 C C . SER A 1 107 ? 6.365 9.056 59.132 1.00 60.34 107 SER A C 1
ATOM 830 O O . SER A 1 107 ? 7.565 8.910 59.357 1.00 60.34 107 SER A O 1
ATOM 832 N N . ARG A 1 108 ? 5.755 8.414 58.132 1.00 68.56 108 ARG A N 1
ATOM 833 C CA . ARG A 1 108 ? 6.524 7.896 56.998 1.00 68.56 108 ARG A CA 1
ATOM 834 C C . ARG A 1 108 ? 6.998 9.111 56.192 1.00 68.56 108 ARG A C 1
ATOM 836 O O . ARG A 1 108 ? 6.163 9.979 55.922 1.00 68.56 108 ARG A O 1
ATOM 843 N N . PRO A 1 109 ? 8.285 9.211 55.812 1.00 72.50 109 PRO A N 1
ATOM 844 C CA . PRO A 1 109 ? 8.721 10.277 54.921 1.00 72.50 109 PRO A CA 1
ATOM 845 C C . PRO A 1 109 ? 7.913 10.188 53.622 1.00 72.50 109 PRO A C 1
ATOM 847 O O . PRO A 1 109 ? 7.723 9.101 53.071 1.00 72.50 109 PRO A O 1
ATOM 850 N N . LYS A 1 110 ? 7.381 11.329 53.168 1.00 71.25 110 LYS A N 1
ATOM 851 C CA . LYS A 1 110 ? 6.712 11.419 51.866 1.00 71.25 110 LYS A CA 1
ATOM 852 C C . LYS A 1 110 ? 7.694 10.936 50.790 1.00 71.25 110 LYS A C 1
ATOM 854 O O . LYS A 1 110 ? 8.843 11.381 50.815 1.00 71.25 110 LYS A O 1
ATOM 859 N N . PRO A 1 111 ? 7.278 10.069 49.849 1.00 74.62 111 PRO A N 1
ATOM 860 C CA . PRO A 1 111 ? 8.103 9.796 48.682 1.00 74.62 111 PRO A CA 1
ATOM 861 C C . PRO A 1 111 ? 8.358 11.115 47.946 1.00 74.62 111 PRO A C 1
ATO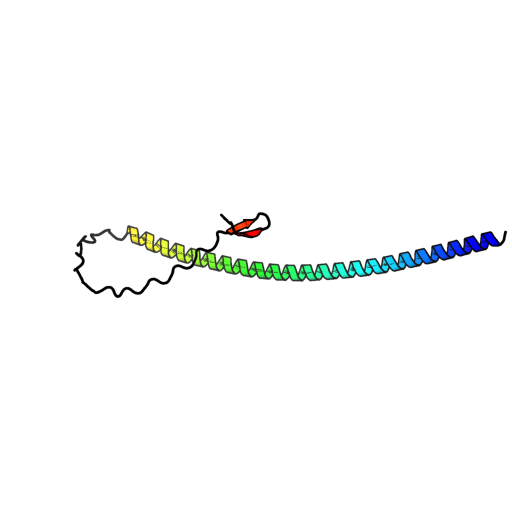M 863 O O . PRO A 1 111 ? 7.462 11.959 47.855 1.00 74.62 111 PRO A O 1
ATOM 866 N N . ALA A 1 112 ? 9.589 11.304 47.472 1.00 78.62 112 ALA A N 1
ATOM 867 C CA . ALA A 1 112 ? 9.977 12.507 46.753 1.00 78.62 112 ALA A CA 1
ATOM 868 C C . ALA A 1 112 ? 9.053 12.709 45.543 1.00 78.62 112 ALA A C 1
ATOM 870 O O . ALA A 1 112 ? 8.818 11.778 44.769 1.00 78.62 112 ALA A O 1
ATOM 871 N N . THR A 1 113 ? 8.511 13.918 45.397 1.00 79.69 113 THR A N 1
ATOM 872 C CA . THR A 1 113 ? 7.719 14.290 44.223 1.00 79.69 113 THR A CA 1
ATOM 873 C C . THR A 1 113 ? 8.606 14.146 42.982 1.00 79.69 113 THR A C 1
ATOM 875 O O . THR A 1 113 ? 9.673 14.764 42.953 1.00 79.69 113 THR A O 1
ATOM 878 N N . PRO A 1 114 ? 8.217 13.353 41.966 1.00 79.44 114 PRO A N 1
ATOM 879 C CA . PRO A 1 114 ? 8.990 13.271 40.735 1.00 79.44 114 PRO A CA 1
ATOM 880 C C . PRO A 1 114 ? 9.027 14.646 40.048 1.00 79.44 114 PRO A C 1
ATOM 882 O O . PRO A 1 114 ? 8.065 15.415 40.170 1.00 79.44 114 PRO A O 1
ATOM 885 N N . PRO A 1 115 ? 10.113 14.978 39.328 1.00 79.69 115 PRO A N 1
ATOM 886 C CA . PRO A 1 115 ? 10.198 16.238 38.604 1.00 79.69 115 PRO A CA 1
ATOM 887 C C . PRO A 1 115 ? 9.042 16.348 37.603 1.00 79.69 115 PRO A C 1
ATOM 889 O O . PRO A 1 115 ? 8.678 15.377 36.937 1.00 79.69 115 PRO A O 1
ATOM 892 N N . LEU A 1 116 ? 8.457 17.544 37.505 1.00 76.31 116 LEU A N 1
ATOM 893 C CA . LEU A 1 116 ? 7.413 17.828 36.525 1.00 76.31 116 LEU A CA 1
ATOM 894 C C . LEU A 1 116 ? 7.986 17.631 35.116 1.00 76.31 116 LEU A C 1
ATOM 896 O O . LEU A 1 116 ? 8.998 18.234 34.760 1.00 76.31 116 LEU A O 1
ATOM 900 N N . SER A 1 117 ? 7.335 16.794 34.308 1.00 77.25 117 SER A N 1
ATOM 901 C CA . SER A 1 117 ? 7.699 16.619 32.902 1.00 77.25 117 SER A CA 1
ATOM 902 C C . SER A 1 117 ? 7.548 17.939 32.144 1.00 77.25 117 SER A C 1
ATOM 904 O O . SER A 1 117 ? 6.565 18.658 32.351 1.00 77.25 117 SER A O 1
ATOM 906 N N . ALA A 1 118 ? 8.477 18.230 31.228 1.00 80.94 118 ALA A N 1
ATOM 907 C CA . ALA A 1 118 ? 8.398 19.407 30.368 1.00 80.94 118 ALA A CA 1
ATOM 908 C C . ALA A 1 118 ? 7.057 19.450 29.615 1.00 80.94 118 ALA A C 1
ATOM 910 O O . ALA A 1 118 ? 6.573 18.437 29.100 1.00 80.94 118 ALA A O 1
ATOM 911 N N . ARG A 1 119 ? 6.444 20.636 29.551 1.00 86.38 119 ARG A N 1
ATOM 912 C CA . ARG A 1 119 ? 5.180 20.836 28.836 1.00 86.38 119 ARG A CA 1
ATOM 913 C C . ARG A 1 119 ? 5.420 20.600 27.342 1.00 86.38 119 ARG A C 1
ATOM 915 O O . ARG A 1 119 ? 6.374 21.130 26.788 1.00 86.38 119 ARG A O 1
ATOM 922 N N . THR A 1 120 ? 4.571 19.820 26.682 1.00 91.56 120 THR A N 1
ATOM 923 C CA . THR A 1 120 ? 4.683 19.518 25.243 1.00 91.56 120 THR A CA 1
ATOM 924 C C . THR A 1 120 ? 3.460 20.012 24.469 1.00 91.56 120 THR A C 1
ATOM 926 O O . THR A 1 120 ? 2.393 20.221 25.049 1.00 91.56 120 THR A O 1
ATOM 929 N N . HIS A 1 121 ? 3.619 20.227 23.160 1.00 90.75 121 HIS A N 1
ATOM 930 C CA . HIS A 1 121 ? 2.535 20.538 22.223 1.00 90.75 121 HIS A CA 1
ATOM 931 C C . HIS A 1 121 ? 2.717 19.766 20.904 1.00 90.75 121 HIS A C 1
ATOM 933 O O . HIS A 1 121 ? 3.834 19.413 20.522 1.00 90.75 121 HIS A O 1
ATOM 939 N N . THR A 1 122 ? 1.619 19.513 20.192 1.00 92.31 122 THR A N 1
ATOM 940 C CA . THR A 1 122 ? 1.604 18.871 18.871 1.00 92.31 122 THR A CA 1
ATOM 941 C C . THR A 1 122 ? 1.735 19.907 17.753 1.00 92.31 122 THR A C 1
ATOM 943 O O . THR A 1 122 ? 0.919 20.813 17.611 1.00 92.31 122 THR A O 1
ATOM 946 N N . THR A 1 123 ? 2.788 19.831 16.946 1.00 87.75 123 THR A N 1
ATOM 947 C CA . THR A 1 123 ? 2.990 20.770 15.835 1.00 87.75 123 THR A CA 1
ATOM 948 C C . THR A 1 123 ? 2.005 20.506 14.693 1.00 87.75 123 THR A C 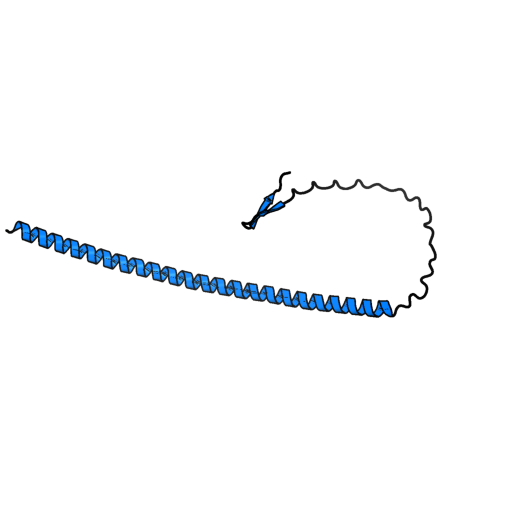1
ATOM 950 O O . THR A 1 123 ? 1.394 19.441 14.604 1.00 87.75 123 THR A O 1
ATOM 953 N N . ARG A 1 124 ? 1.886 21.458 13.756 1.00 86.50 124 ARG A N 1
ATOM 954 C CA . ARG A 1 124 ? 1.033 21.325 12.559 1.00 86.50 124 ARG A CA 1
ATOM 955 C C . ARG A 1 124 ? 1.383 20.103 11.696 1.00 86.50 124 ARG A C 1
ATOM 957 O O . ARG A 1 124 ? 0.511 19.572 11.021 1.00 86.50 124 ARG A O 1
ATOM 964 N N . SER A 1 125 ? 2.636 19.643 11.734 1.00 92.25 125 SER A N 1
ATOM 965 C CA . SER A 1 125 ? 3.099 18.430 11.045 1.00 92.25 125 SER A CA 1
ATOM 966 C C . SER A 1 125 ? 2.879 17.139 11.846 1.00 92.25 125 SER A C 1
ATOM 968 O O . SER A 1 125 ? 3.323 16.077 11.418 1.00 92.25 125 SER A O 1
ATOM 970 N N . GLY A 1 126 ? 2.212 17.214 13.003 1.00 90.25 126 GLY A N 1
ATOM 971 C CA . GLY A 1 126 ? 1.900 16.067 13.857 1.00 90.25 126 GLY A CA 1
ATOM 972 C C . GLY A 1 126 ? 3.051 15.602 14.754 1.00 90.25 126 GLY A C 1
ATOM 973 O O . GLY A 1 126 ? 2.949 14.540 15.360 1.00 90.25 126 GLY A O 1
ATOM 974 N N . ARG A 1 127 ? 4.146 16.367 14.859 1.00 92.06 127 ARG A N 1
ATOM 975 C CA . ARG A 1 127 ? 5.278 16.026 15.737 1.00 92.06 127 ARG A CA 1
ATOM 976 C C . ARG A 1 127 ? 5.054 16.563 17.151 1.00 92.06 127 ARG A C 1
ATOM 978 O O . ARG A 1 127 ? 4.568 17.680 17.316 1.00 92.06 127 ARG A O 1
ATOM 985 N N . THR A 1 128 ? 5.447 15.804 18.171 1.00 92.56 128 THR A N 1
ATOM 986 C CA . THR A 1 128 ? 5.459 16.283 19.562 1.00 92.56 128 THR A CA 1
ATOM 987 C C . THR A 1 128 ? 6.705 17.133 19.794 1.00 92.56 128 THR A C 1
ATOM 989 O O . THR A 1 128 ? 7.817 16.649 19.596 1.00 92.56 128 THR A O 1
ATOM 992 N N . ALA A 1 129 ? 6.527 18.386 20.210 1.00 90.06 129 ALA A N 1
ATOM 993 C CA . ALA A 1 129 ? 7.613 19.308 20.538 1.00 90.06 129 ALA A CA 1
ATOM 994 C C . ALA A 1 129 ? 7.532 19.751 22.008 1.00 90.06 129 ALA A C 1
ATOM 996 O O . ALA A 1 129 ? 6.439 19.944 22.549 1.00 90.06 129 ALA A O 1
ATOM 997 N N . THR A 1 130 ? 8.687 19.908 22.656 1.00 90.94 130 THR A N 1
ATOM 998 C CA . THR A 1 130 ? 8.817 20.422 24.026 1.00 90.94 130 THR A CA 1
ATOM 999 C C . THR A 1 130 ? 8.751 21.947 24.039 1.00 90.94 130 THR A C 1
ATOM 1001 O O . THR A 1 130 ? 9.433 22.618 23.269 1.00 90.94 130 THR A O 1
ATOM 1004 N N . LEU A 1 131 ? 7.922 22.501 24.922 1.00 85.62 131 LEU A N 1
ATOM 1005 C CA . LEU A 1 131 ? 7.849 23.932 25.191 1.00 85.62 131 LEU A CA 1
ATOM 1006 C C . LEU A 1 131 ? 8.895 24.275 26.249 1.00 85.62 131 LEU A C 1
ATOM 1008 O O . LEU A 1 131 ? 8.738 23.927 27.421 1.00 85.62 131 LEU A O 1
ATOM 1012 N N . TYR A 1 132 ? 9.946 24.964 25.826 1.00 79.81 132 TYR A N 1
ATOM 1013 C CA . TYR A 1 132 ? 10.859 25.646 26.734 1.00 79.81 132 TYR A CA 1
ATOM 1014 C C . TYR A 1 132 ? 10.216 26.984 27.131 1.00 79.81 132 TYR A C 1
ATOM 1016 O O . TYR A 1 132 ? 9.618 27.649 26.282 1.00 79.81 132 TYR A O 1
ATOM 1024 N N . ARG A 1 133 ? 10.241 27.318 28.424 1.00 63.34 133 ARG A N 1
ATOM 1025 C CA . ARG A 1 133 ? 9.875 28.652 28.920 1.00 63.34 133 ARG A CA 1
ATOM 1026 C C . ARG A 1 133 ? 11.105 29.537 28.936 1.00 63.34 133 ARG A C 1
ATOM 1028 O O . ARG A 1 133 ? 12.178 28.986 29.264 1.00 63.34 133 ARG A O 1
#

Radius of gyration: 41.3 Å; Cα contacts (8 Å, |Δi|>4): 19; chains: 1; bounding box: 70×36×128 Å

Solvent-accessible surface area (backbone atoms only — not comparable to full-atom values): 8150 Å² total; per-residue (Å²): 120,73,68,65,53,53,54,50,53,51,50,51,50,52,53,49,52,51,50,52,53,49,52,54,51,48,56,52,52,49,52,53,51,50,53,52,50,53,51,52,50,53,53,50,50,54,51,49,52,54,52,50,54,52,49,51,53,50,49,54,53,49,51,54,51,51,54,54,46,51,56,49,52,50,55,49,50,54,52,54,60,45,63,74,65,52,69,87,71,70,81,71,86,71,78,77,74,79,74,88,72,91,67,83,80,80,78,70,81,76,78,79,80,76,80,82,75,78,53,68,48,74,43,97,87,69,47,84,42,76,57,80,131

Sequence (133 aa):
MAVTEREREEEEARKAEVKELAAANKLYKDKIAEEKRAQRVREKEARAQAKAEERQAINARKAARAAAKQARDSTKALQQSQRGKSTASKASAVKLKPARRAVGARSRPKPATPPLSARTHTTRSGRTATLYR

Secondary structure (DSSP, 8-state):
-HHHHHHHHHHHHHHHHHHHHHHHHHHHHHHHHHHHHHHHHHHHHHHHHHHHHHHHHHHHHHHHHHHHHHHHHHHHHHHHHHHHHS----------PPP--------PPPPPPPPPPPPEEE-TTS-EEE---

pLDDT: mean 83.86, std 14.41, range [51.34, 97.38]

Mean predicted aligned error: 18.57 Å

Organism: NCBI:txid1302712

Foldseek 3Di:
DVVVVVVVVVVVVVVVVVVVVVVVVVVVVVVVVVVVVVVVVVVVVVVVVVVVVVVVVVVVVVVVVVVVVVVVVVVVVVVVVVVVVPDPPDPDPPPPDDDPDPDDDPDDDDDDDPDDDFDWDQDPVRDIDGDDD